Protein AF-A0A5X6EQU0-F1 (afdb_monomer_lite)

Sequence (61 aa):
MQYFFVNGRAVRDRVIIHAGRQAYGQIPDGGQQPGYVLYLELEAEQVDVNVHPAKQEVRFH

Foldseek 3Di:
DEWEEEPNHTAAAPVVVVVQDVVVPDAPVVGDDDYDHYYHYDDPVQKDQPPDPVSHHMDGD

Structure (mmCIF, N/CA/C/O backbone):
data_AF-A0A5X6EQU0-F1
#
_entry.id   AF-A0A5X6EQU0-F1
#
loop_
_atom_site.group_PDB
_atom_site.id
_atom_site.type_symbol
_atom_site.label_atom_id
_atom_site.label_alt_id
_atom_site.label_comp_id
_atom_site.label_asym_id
_atom_site.label_entity_id
_atom_site.label_seq_id
_atom_site.pdbx_PDB_ins_code
_atom_site.Cartn_x
_atom_site.Cartn_y
_atom_site.Cartn_z
_atom_site.occupancy
_atom_site.B_iso_or_equiv
_atom_site.auth_seq_id
_atom_site.auth_comp_id
_atom_site.auth_asym_id
_atom_site.auth_atom_id
_atom_site.pdbx_PDB_model_num
ATOM 1 N N . MET A 1 1 ? 12.276 1.483 -4.307 1.00 80.94 1 MET A N 1
ATOM 2 C CA . MET A 1 1 ? 11.484 1.830 -3.103 1.00 80.94 1 MET A CA 1
ATOM 3 C C . MET A 1 1 ? 10.013 1.659 -3.447 1.00 80.94 1 MET A C 1
ATOM 5 O O . MET A 1 1 ? 9.607 2.203 -4.461 1.00 80.94 1 MET A O 1
ATOM 9 N N . GLN A 1 2 ? 9.257 0.861 -2.693 1.00 88.12 2 GLN A N 1
ATOM 10 C CA . GLN A 1 2 ? 7.860 0.522 -3.001 1.00 88.12 2 GLN A CA 1
ATOM 11 C C . GLN A 1 2 ? 7.026 0.691 -1.734 1.00 88.12 2 GLN A C 1
ATOM 13 O O . GLN A 1 2 ? 7.281 0.004 -0.744 1.00 88.12 2 GLN A O 1
ATOM 18 N N . TYR A 1 3 ? 6.071 1.613 -1.767 1.00 90.94 3 TYR A N 1
ATOM 19 C CA . TYR A 1 3 ? 5.215 1.946 -0.637 1.00 90.94 3 TYR A CA 1
ATOM 20 C C . TYR A 1 3 ? 3.753 1.887 -1.060 1.00 90.94 3 TYR A C 1
ATOM 22 O O . TYR A 1 3 ? 3.383 2.381 -2.125 1.00 90.94 3 TYR A O 1
ATOM 30 N N . PHE A 1 4 ? 2.930 1.281 -0.214 1.00 90.44 4 PHE A N 1
ATOM 31 C CA . PHE A 1 4 ? 1.496 1.207 -0.417 1.00 90.44 4 PHE A CA 1
ATOM 32 C C . PHE A 1 4 ? 0.785 1.545 0.885 1.00 90.44 4 PHE A C 1
ATOM 34 O O . PHE A 1 4 ? 1.192 1.085 1.956 1.00 90.44 4 PHE A O 1
ATOM 41 N N . PHE A 1 5 ? -0.273 2.336 0.781 1.00 91.50 5 PHE A N 1
ATOM 42 C CA . PHE A 1 5 ? -1.076 2.772 1.906 1.00 91.50 5 PHE A CA 1
ATOM 43 C C . PHE A 1 5 ? -2.537 2.418 1.670 1.00 91.50 5 PHE A C 1
ATOM 45 O O . PHE A 1 5 ? -3.057 2.651 0.584 1.00 91.50 5 PHE A O 1
ATOM 52 N N . VAL A 1 6 ? -3.198 1.893 2.698 1.00 90.75 6 VAL A N 1
ATOM 53 C CA . VAL A 1 6 ? -4.650 1.703 2.718 1.00 90.75 6 VAL A CA 1
ATOM 54 C C . VAL A 1 6 ? -5.218 2.546 3.841 1.00 90.75 6 VAL A C 1
ATOM 56 O O . VAL A 1 6 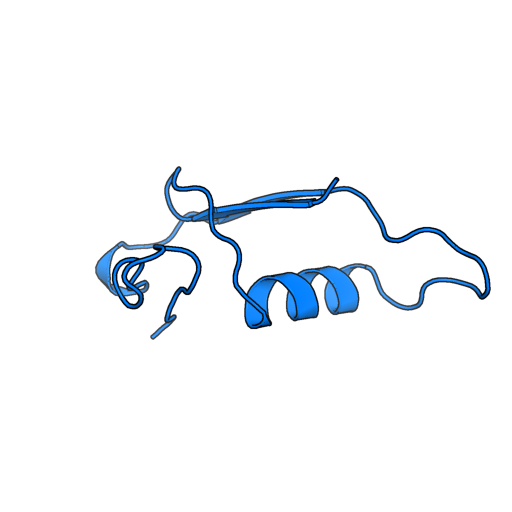? -4.815 2.361 4.991 1.00 90.75 6 VAL A O 1
ATOM 59 N N . ASN A 1 7 ? -6.111 3.482 3.522 1.00 91.94 7 ASN A N 1
ATOM 60 C CA . ASN A 1 7 ? -6.723 4.386 4.502 1.00 91.94 7 ASN A CA 1
ATOM 61 C C . ASN A 1 7 ? -5.673 5.032 5.435 1.00 91.94 7 ASN A C 1
ATOM 63 O O . ASN A 1 7 ? -5.806 5.049 6.657 1.00 91.94 7 ASN A O 1
ATOM 67 N N . GLY A 1 8 ? -4.556 5.485 4.850 1.00 90.25 8 GLY A N 1
ATOM 68 C CA . GLY A 1 8 ? -3.438 6.114 5.565 1.00 90.25 8 GLY A CA 1
ATOM 69 C C . GLY A 1 8 ? -2.482 5.162 6.301 1.00 90.25 8 GLY A C 1
ATOM 70 O O . GLY A 1 8 ? -1.445 5.606 6.794 1.00 90.25 8 GLY A O 1
ATOM 71 N N . ARG A 1 9 ? -2.756 3.852 6.357 1.00 87.94 9 ARG A N 1
ATOM 72 C CA . ARG A 1 9 ? -1.873 2.858 6.987 1.00 87.94 9 ARG A CA 1
ATOM 73 C C . ARG A 1 9 ? -0.907 2.265 5.970 1.00 87.94 9 ARG A C 1
ATOM 75 O O . ARG A 1 9 ? -1.341 1.789 4.929 1.00 87.94 9 ARG A O 1
ATOM 82 N N . ALA A 1 10 ? 0.388 2.235 6.284 1.00 89.06 10 ALA A N 1
ATOM 83 C CA . ALA A 1 10 ? 1.367 1.531 5.458 1.00 89.06 10 ALA A CA 1
ATOM 84 C C . ALA A 1 10 ? 1.111 0.016 5.492 1.00 89.06 10 ALA A C 1
ATOM 86 O O . ALA A 1 10 ? 1.020 -0.574 6.571 1.00 89.06 10 ALA A O 1
ATOM 87 N N . VAL A 1 11 ? 1.023 -0.602 4.316 1.00 85.94 11 VAL A N 1
ATOM 88 C CA . VAL A 1 11 ? 0.728 -2.027 4.131 1.00 85.94 11 VAL A CA 1
ATOM 89 C C . VAL A 1 11 ? 1.820 -2.673 3.284 1.00 85.94 11 VAL A C 1
ATOM 91 O O . VAL A 1 11 ? 2.363 -2.054 2.366 1.00 85.94 11 VAL A O 1
ATOM 94 N N . ARG A 1 12 ? 2.141 -3.940 3.572 1.00 84.56 12 ARG A N 1
ATOM 95 C CA . ARG A 1 12 ? 3.114 -4.718 2.803 1.00 84.56 12 ARG A CA 1
ATOM 96 C C . ARG A 1 12 ? 2.606 -6.134 2.544 1.00 84.56 12 ARG A C 1
ATOM 98 O O . ARG A 1 12 ? 3.125 -7.099 3.097 1.00 84.56 12 ARG A O 1
ATOM 105 N N . ASP A 1 13 ? 1.622 -6.228 1.658 1.00 83.31 13 ASP A N 1
ATOM 106 C CA . ASP A 1 13 ? 0.975 -7.485 1.288 1.00 83.31 13 ASP A CA 1
ATOM 107 C C . ASP A 1 13 ? 1.492 -8.027 -0.061 1.00 83.31 13 ASP A C 1
ATOM 109 O O . ASP A 1 13 ? 1.819 -7.262 -0.976 1.00 83.31 13 ASP A O 1
ATOM 113 N N . ARG A 1 14 ? 1.565 -9.357 -0.209 1.00 83.81 14 ARG A N 1
ATOM 114 C CA . ARG A 1 14 ? 2.005 -10.013 -1.453 1.00 83.81 14 ARG A CA 1
ATOM 115 C C . ARG A 1 14 ? 1.058 -9.747 -2.620 1.00 83.81 14 ARG A C 1
ATOM 117 O O . ARG A 1 14 ? 1.542 -9.577 -3.738 1.00 83.81 14 ARG A O 1
ATOM 124 N N . VAL A 1 15 ? -0.250 -9.692 -2.372 1.00 84.00 15 VAL A N 1
ATOM 125 C CA . VAL A 1 15 ? -1.271 -9.405 -3.389 1.00 84.00 15 VAL A CA 1
ATOM 126 C C . VAL A 1 15 ? -1.047 -8.012 -3.962 1.00 84.00 15 VAL A C 1
ATOM 128 O O . VAL A 1 15 ? -0.992 -7.846 -5.175 1.00 84.00 15 VAL A O 1
ATOM 131 N N . ILE A 1 16 ? -0.804 -7.029 -3.097 1.00 84.69 16 ILE A N 1
ATOM 132 C CA . ILE A 1 16 ? -0.547 -5.641 -3.496 1.00 84.69 16 ILE A CA 1
ATOM 133 C C . ILE A 1 16 ? 0.754 -5.523 -4.296 1.00 84.69 16 ILE A C 1
ATOM 135 O O . ILE A 1 16 ? 0.792 -4.860 -5.332 1.00 84.69 16 ILE A O 1
ATOM 139 N N . ILE A 1 17 ? 1.824 -6.190 -3.853 1.00 85.12 17 ILE A N 1
ATOM 140 C CA . ILE A 1 17 ? 3.100 -6.211 -4.585 1.00 85.12 17 ILE A CA 1
ATOM 141 C C . ILE A 1 17 ? 2.917 -6.846 -5.970 1.00 85.12 17 ILE A C 1
ATOM 143 O O . ILE A 1 17 ? 3.468 -6.355 -6.957 1.00 85.12 17 ILE A O 1
ATOM 147 N N . HIS A 1 18 ? 2.147 -7.934 -6.060 1.00 86.81 18 HIS A N 1
ATOM 148 C CA . HIS A 1 18 ? 1.861 -8.592 -7.330 1.00 86.81 18 HIS A CA 1
ATOM 149 C C . HIS A 1 18 ? 1.028 -7.700 -8.256 1.00 86.81 18 HIS A C 1
ATOM 151 O O . HIS A 1 18 ? 1.410 -7.510 -9.408 1.00 86.81 18 HIS A O 1
ATOM 157 N N . ALA A 1 19 ? -0.037 -7.087 -7.737 1.00 85.81 19 ALA A N 1
ATOM 158 C CA . ALA A 1 19 ? -0.881 -6.156 -8.477 1.00 85.81 19 ALA A CA 1
ATOM 159 C C . ALA A 1 19 ? -0.077 -4.959 -9.009 1.00 85.81 19 ALA A C 1
ATOM 161 O O . ALA A 1 19 ? -0.190 -4.618 -10.183 1.00 85.81 19 ALA A O 1
ATOM 162 N N . GLY A 1 20 ? 0.808 -4.376 -8.192 1.00 85.75 20 GLY A N 1
ATOM 163 C CA . GLY A 1 20 ? 1.692 -3.287 -8.620 1.00 85.75 20 GLY A CA 1
ATOM 164 C C . GLY A 1 20 ? 2.638 -3.695 -9.753 1.00 85.75 20 GLY A C 1
ATOM 165 O O . GLY A 1 20 ? 2.832 -2.941 -10.704 1.00 85.75 20 GLY A O 1
ATOM 166 N N . ARG A 1 21 ? 3.187 -4.916 -9.702 1.00 84.38 21 ARG A N 1
ATOM 167 C CA . ARG A 1 21 ? 4.004 -5.466 -10.798 1.00 84.38 21 ARG A CA 1
ATOM 168 C C . ARG A 1 21 ? 3.188 -5.701 -12.066 1.00 84.38 21 ARG A C 1
ATOM 170 O O . ARG A 1 21 ? 3.663 -5.368 -13.143 1.00 84.38 21 ARG A O 1
ATOM 177 N N . GLN A 1 22 ? 1.983 -6.255 -11.946 1.00 86.00 22 GLN A N 1
ATOM 178 C CA . GLN A 1 22 ? 1.105 -6.490 -13.095 1.00 86.00 22 GLN A CA 1
ATOM 179 C C . GLN A 1 22 ? 0.664 -5.182 -13.757 1.00 86.00 22 GLN A C 1
ATOM 181 O O . GLN A 1 22 ? 0.707 -5.087 -14.979 1.00 86.00 22 GLN A O 1
ATOM 186 N N . ALA A 1 23 ? 0.305 -4.166 -12.968 1.00 85.94 23 ALA A N 1
ATOM 187 C CA .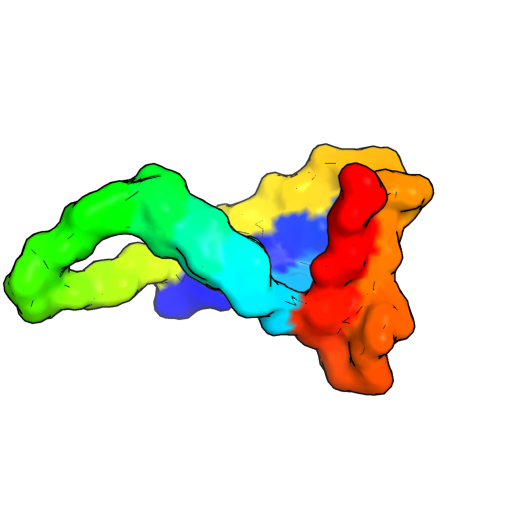 ALA A 1 23 ? -0.101 -2.856 -13.471 1.00 85.94 23 ALA A CA 1
ATOM 188 C C . ALA A 1 23 ? 1.033 -2.127 -14.205 1.00 85.94 23 ALA A C 1
ATOM 190 O O . ALA A 1 23 ? 0.782 -1.423 -15.179 1.00 85.94 23 ALA A O 1
ATOM 191 N N . TYR A 1 24 ? 2.281 -2.311 -13.762 1.00 85.19 24 TYR A N 1
ATOM 192 C CA . TYR A 1 24 ? 3.443 -1.760 -14.458 1.00 85.19 24 TYR A CA 1
ATOM 193 C C . TYR A 1 24 ? 3.729 -2.463 -15.795 1.00 85.19 24 TYR A C 1
ATOM 195 O O . TYR A 1 24 ? 4.321 -1.872 -16.695 1.00 85.19 24 TYR A O 1
ATOM 203 N N . GLY A 1 25 ? 3.295 -3.715 -15.939 1.00 83.44 25 GLY A N 1
ATOM 204 C CA . GLY A 1 25 ? 3.515 -4.513 -17.137 1.00 83.44 25 GLY A CA 1
ATOM 205 C C . GLY A 1 25 ? 4.903 -5.152 -17.195 1.00 83.44 25 GLY A C 1
ATOM 206 O O . GLY A 1 25 ? 5.598 -5.312 -16.187 1.00 83.44 25 GLY A O 1
ATOM 207 N N . GLN A 1 26 ? 5.292 -5.585 -18.396 1.00 82.44 26 GLN A N 1
ATOM 208 C CA . GLN A 1 26 ? 6.564 -6.270 -18.609 1.00 82.44 26 GLN A CA 1
ATOM 209 C C . GLN A 1 26 ? 7.742 -5.322 -18.374 1.00 82.44 26 GLN A C 1
ATOM 211 O O . GLN A 1 26 ? 7.877 -4.288 -19.025 1.00 82.44 26 GLN A O 1
ATOM 216 N N . ILE A 1 27 ? 8.621 -5.717 -17.455 1.00 79.81 27 ILE A N 1
ATOM 217 C CA . ILE A 1 27 ? 9.907 -5.058 -17.253 1.00 79.81 27 ILE A CA 1
ATOM 218 C C . ILE A 1 27 ? 10.892 -5.680 -18.256 1.00 79.81 27 ILE A C 1
ATOM 220 O O . ILE A 1 27 ? 10.975 -6.908 -18.301 1.00 79.81 27 ILE A O 1
ATOM 224 N N . PRO A 1 28 ? 11.631 -4.878 -19.044 1.00 81.00 28 PRO A N 1
ATOM 225 C CA . PRO A 1 28 ? 12.683 -5.387 -19.922 1.00 81.00 28 PRO A CA 1
ATOM 226 C C . PRO A 1 28 ? 13.745 -6.177 -19.150 1.00 81.00 28 PRO A C 1
ATOM 228 O O . PRO A 1 28 ? 13.997 -5.897 -17.975 1.00 81.00 28 PRO A O 1
ATOM 231 N N . ASP A 1 29 ? 14.416 -7.119 -19.814 1.00 77.88 29 ASP A N 1
ATOM 232 C CA . ASP A 1 29 ? 15.506 -7.883 -19.202 1.00 77.88 29 ASP A CA 1
ATOM 233 C C . ASP A 1 29 ? 16.614 -6.953 -1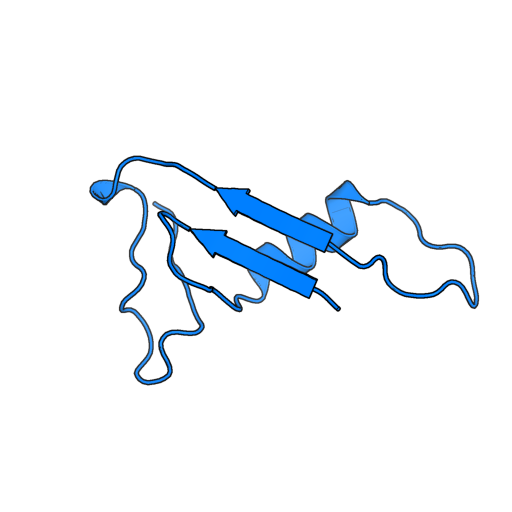8.679 1.00 77.88 29 ASP A C 1
ATOM 235 O O . ASP A 1 29 ? 17.076 -6.044 -19.368 1.00 77.88 29 ASP A O 1
ATOM 239 N N . GLY A 1 30 ? 17.013 -7.153 -17.418 1.00 81.31 30 GLY A N 1
ATOM 240 C CA . GLY A 1 30 ? 17.962 -6.277 -16.717 1.00 81.31 30 GLY A CA 1
ATOM 241 C C . GLY A 1 30 ? 17.372 -4.947 -16.225 1.00 81.31 30 GLY A C 1
ATOM 242 O O . GLY A 1 30 ? 18.077 -4.162 -15.590 1.00 81.31 30 GLY A O 1
ATOM 243 N N . GLY A 1 31 ? 16.085 -4.691 -16.471 1.00 79.44 31 GLY A N 1
ATOM 244 C CA . GLY A 1 31 ? 15.368 -3.526 -15.972 1.00 79.44 31 GLY A CA 1
ATOM 245 C C . GLY A 1 31 ? 15.169 -3.567 -14.457 1.00 79.44 31 GLY A C 1
ATOM 246 O O . GLY A 1 31 ? 14.948 -4.615 -13.846 1.00 79.44 31 GLY A O 1
ATOM 247 N N . GLN A 1 32 ? 15.238 -2.397 -13.826 1.00 80.38 32 GLN A N 1
ATOM 248 C CA . GLN A 1 32 ? 15.003 -2.280 -12.393 1.00 80.38 32 GLN A CA 1
ATOM 249 C C . GLN A 1 32 ? 13.501 -2.347 -12.082 1.00 80.38 32 GLN A C 1
ATOM 251 O O . GLN A 1 32 ? 12.669 -1.853 -12.841 1.00 80.38 32 GLN A O 1
ATOM 256 N N . GLN A 1 33 ? 13.151 -2.936 -10.934 1.00 78.94 33 GLN A N 1
ATOM 257 C CA . GLN A 1 33 ? 11.784 -2.875 -10.412 1.00 78.94 33 GLN A CA 1
ATOM 258 C C . GLN A 1 33 ? 11.346 -1.408 -10.267 1.00 78.94 33 GLN A C 1
ATOM 260 O O . GLN A 1 33 ? 12.092 -0.620 -9.673 1.00 78.94 33 GLN A O 1
ATOM 265 N N . PRO A 1 34 ? 10.139 -1.043 -10.728 1.00 79.81 34 PRO A N 1
ATOM 266 C CA . PRO A 1 34 ? 9.640 0.312 -10.573 1.00 79.81 34 PRO A CA 1
ATOM 267 C C . PRO A 1 34 ? 9.514 0.672 -9.094 1.00 79.81 34 PRO A C 1
ATOM 269 O O . PRO A 1 34 ? 9.107 -0.143 -8.252 1.00 79.81 34 PRO A O 1
ATOM 272 N N . GLY A 1 35 ? 9.879 1.913 -8.782 1.00 88.56 35 GLY A N 1
ATOM 273 C CA . GLY A 1 35 ? 9.536 2.526 -7.512 1.00 88.56 35 GLY A CA 1
ATOM 274 C C . GLY A 1 35 ? 8.138 3.128 -7.578 1.00 88.56 35 GLY A C 1
ATOM 275 O O . GLY A 1 35 ? 7.773 3.710 -8.594 1.00 88.56 35 GLY A O 1
ATOM 276 N N . TYR A 1 36 ? 7.362 2.996 -6.506 1.00 88.25 36 TYR A N 1
ATOM 277 C CA . TYR A 1 36 ? 6.025 3.578 -6.429 1.00 88.25 36 TYR A CA 1
ATOM 278 C C . TYR A 1 36 ? 5.653 3.967 -5.000 1.00 88.25 36 TYR A C 1
ATOM 280 O O . TYR A 1 36 ? 6.171 3.408 -4.027 1.00 88.25 36 TYR A O 1
ATOM 288 N N . VAL A 1 37 ? 4.719 4.912 -4.908 1.00 92.50 37 VAL A N 1
ATOM 289 C CA . VAL A 1 37 ? 3.999 5.294 -3.692 1.00 92.50 37 VAL A CA 1
ATOM 290 C C . VAL A 1 37 ? 2.523 5.338 -4.068 1.00 92.50 37 VAL A C 1
ATOM 292 O O . VAL A 1 37 ? 2.124 6.177 -4.869 1.00 92.50 37 VAL A O 1
ATOM 295 N N . LEU A 1 38 ? 1.739 4.394 -3.556 1.00 90.69 38 LEU A N 1
ATOM 296 C CA . LEU A 1 38 ? 0.328 4.239 -3.909 1.00 90.69 38 LEU A CA 1
ATOM 297 C C . LEU A 1 38 ? -0.551 4.377 -2.668 1.00 90.69 38 LEU A C 1
ATOM 299 O O . LEU A 1 38 ? -0.194 3.888 -1.596 1.00 90.69 38 LEU A O 1
ATOM 303 N N . TYR A 1 39 ? -1.705 5.012 -2.846 1.00 92.62 39 TYR A N 1
ATOM 304 C CA . TYR A 1 39 ? -2.708 5.223 -1.810 1.00 92.62 39 TYR A CA 1
ATOM 305 C C . TYR A 1 39 ? -4.028 4.639 -2.298 1.00 92.62 39 TYR A C 1
ATOM 307 O O . TYR A 1 39 ? -4.474 4.956 -3.399 1.00 92.62 39 TYR A O 1
ATOM 315 N N . LEU A 1 40 ? -4.621 3.772 -1.487 1.00 89.25 40 LEU A N 1
ATOM 316 C CA . LEU A 1 40 ? -5.944 3.218 -1.708 1.00 89.25 40 LEU A CA 1
ATOM 317 C C . LEU A 1 40 ? -6.870 3.709 -0.598 1.00 89.25 40 LEU A C 1
ATOM 319 O O . LEU A 1 40 ? -6.599 3.501 0.589 1.00 89.25 40 LEU A O 1
ATOM 323 N N . GLU A 1 41 ? -7.958 4.343 -1.013 1.00 92.00 41 GLU A N 1
ATOM 324 C CA . GLU A 1 41 ? -9.038 4.792 -0.143 1.00 92.00 41 GLU A CA 1
ATOM 325 C C . GLU A 1 41 ? -10.282 3.965 -0.451 1.00 92.00 41 GLU A C 1
ATOM 327 O O . GLU A 1 41 ? -10.682 3.831 -1.609 1.00 92.00 41 GLU A O 1
ATOM 332 N N . LEU A 1 42 ? -10.851 3.362 0.586 1.00 90.25 42 LEU A N 1
ATOM 333 C CA . LEU A 1 42 ? -12.066 2.561 0.511 1.00 90.25 42 LEU A CA 1
ATOM 334 C C . LEU A 1 42 ? -12.748 2.501 1.878 1.00 90.25 42 LEU A C 1
ATOM 336 O O . LEU A 1 42 ? -12.113 2.746 2.907 1.00 90.25 42 LEU A O 1
ATOM 340 N N . GLU A 1 43 ? -14.024 2.125 1.887 1.00 91.88 43 GLU A N 1
ATOM 341 C CA . GLU A 1 43 ? -14.782 1.924 3.123 1.00 91.88 43 GLU A CA 1
ATOM 342 C C . GLU A 1 43 ? -14.076 0.930 4.056 1.00 91.88 43 GLU A C 1
ATOM 344 O O . GLU A 1 43 ? -13.610 -0.127 3.625 1.00 91.88 43 GLU A O 1
ATOM 349 N N . ALA A 1 44 ? -13.993 1.258 5.349 1.00 84.81 44 ALA A N 1
ATOM 350 C CA . ALA A 1 44 ? -13.220 0.477 6.323 1.00 84.81 44 ALA A CA 1
ATOM 351 C C . ALA A 1 44 ? -13.719 -0.972 6.466 1.00 84.81 44 ALA A C 1
ATOM 353 O O . ALA A 1 44 ? -12.947 -1.869 6.779 1.00 84.81 44 ALA A O 1
ATOM 354 N N . GLU A 1 45 ? -14.999 -1.205 6.195 1.00 87.44 45 GLU A N 1
ATOM 355 C CA . GLU A 1 45 ? -15.640 -2.523 6.227 1.00 87.44 45 GLU A CA 1
ATOM 356 C C . GLU A 1 45 ? -15.192 -3.432 5.074 1.00 87.44 45 GLU A C 1
ATOM 358 O O . GLU A 1 45 ? -15.318 -4.648 5.162 1.00 87.44 45 GLU A O 1
ATOM 363 N N . GLN A 1 46 ? -14.653 -2.859 3.994 1.00 85.62 46 GLN A N 1
ATOM 364 C CA . GLN A 1 46 ? -14.154 -3.597 2.831 1.00 85.62 46 GLN A CA 1
ATOM 365 C C . GLN A 1 46 ? -12.707 -4.073 3.020 1.00 85.62 46 GLN A C 1
ATOM 367 O O . GLN A 1 46 ? -12.166 -4.759 2.148 1.00 85.62 46 GLN A O 1
ATOM 372 N N . VAL A 1 47 ? -12.060 -3.707 4.136 1.00 83.56 47 VAL A N 1
ATOM 373 C CA . VAL A 1 47 ? -10.652 -4.017 4.362 1.00 83.56 47 VAL A CA 1
ATOM 374 C C . VAL A 1 47 ? -10.312 -4.338 5.817 1.00 83.56 47 VAL A C 1
ATOM 376 O O . VAL A 1 47 ? -10.396 -3.498 6.709 1.00 83.56 47 VAL A O 1
ATOM 379 N N . ASP A 1 48 ? -9.814 -5.552 6.050 1.00 81.75 48 ASP A N 1
ATOM 380 C CA . ASP A 1 48 ? -9.251 -5.942 7.341 1.00 81.75 48 ASP A CA 1
ATOM 381 C C . ASP A 1 48 ? -7.723 -5.831 7.318 1.00 81.75 48 ASP A C 1
ATOM 383 O O . ASP A 1 48 ? -7.007 -6.613 6.687 1.00 81.75 48 ASP A O 1
ATOM 387 N N . VAL A 1 49 ? -7.224 -4.831 8.042 1.00 74.00 49 VAL A N 1
ATOM 388 C CA . VAL A 1 49 ? -5.796 -4.525 8.205 1.00 74.00 49 VAL A CA 1
ATOM 389 C C . VAL A 1 49 ? -5.172 -5.150 9.466 1.00 74.00 49 VAL A C 1
ATOM 391 O O . VAL A 1 49 ? -4.007 -4.881 9.764 1.00 74.00 49 VAL A O 1
ATOM 394 N N . ASN A 1 50 ? -5.920 -5.923 10.261 1.00 68.31 50 ASN A N 1
AT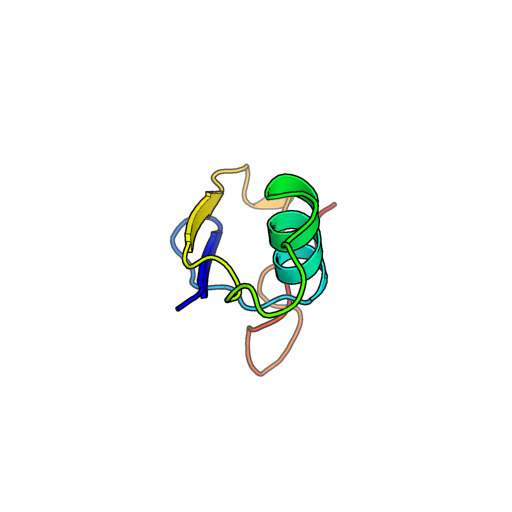OM 395 C CA . ASN A 1 50 ? -5.483 -6.472 11.555 1.00 68.31 50 ASN A CA 1
ATOM 396 C C . ASN A 1 50 ? -5.241 -7.994 11.537 1.00 68.31 50 ASN A C 1
ATOM 398 O O . ASN A 1 50 ? -5.152 -8.620 12.590 1.00 68.31 50 ASN A O 1
ATOM 402 N N . VAL A 1 51 ? -5.068 -8.590 10.359 1.00 66.88 51 VAL A N 1
ATOM 403 C CA . VAL A 1 51 ? -4.987 -10.051 10.173 1.00 66.88 51 VAL A CA 1
ATOM 404 C C . VAL A 1 51 ? -3.677 -10.717 10.607 1.00 66.88 51 VAL A C 1
ATOM 406 O O . VAL A 1 51 ? -3.654 -11.933 10.784 1.00 66.88 51 VAL A O 1
ATOM 409 N N . HIS A 1 52 ? -2.591 -9.969 10.820 1.00 62.91 52 HIS A N 1
ATOM 410 C CA . HIS A 1 52 ? -1.310 -10.535 11.260 1.00 62.91 52 HIS A CA 1
ATOM 411 C C . HIS A 1 52 ? -0.690 -9.701 12.396 1.00 62.91 52 HIS A C 1
ATOM 413 O O . HIS A 1 52 ? -0.757 -8.470 12.338 1.00 62.91 52 HIS A O 1
ATOM 419 N N . PRO A 1 53 ? -0.015 -10.305 13.399 1.00 60.22 53 PRO A N 1
ATOM 420 C CA . PRO A 1 53 ? 0.630 -9.571 14.497 1.00 60.22 53 PRO A CA 1
ATOM 421 C C . PRO A 1 53 ? 1.672 -8.534 14.036 1.00 60.22 53 PRO A C 1
ATOM 423 O O . PRO A 1 53 ? 1.853 -7.510 14.691 1.00 60.22 53 PRO A O 1
ATOM 426 N N . ALA A 1 54 ? 2.301 -8.745 12.872 1.00 65.50 54 ALA A N 1
ATOM 427 C CA . ALA A 1 54 ? 3.199 -7.766 12.240 1.00 65.50 54 ALA A CA 1
ATOM 428 C C . ALA A 1 54 ? 2.476 -6.649 11.451 1.00 65.50 54 ALA A C 1
ATOM 430 O O . ALA A 1 54 ? 3.136 -5.723 10.986 1.00 65.50 54 ALA A O 1
ATOM 431 N N . LYS A 1 55 ? 1.143 -6.725 11.291 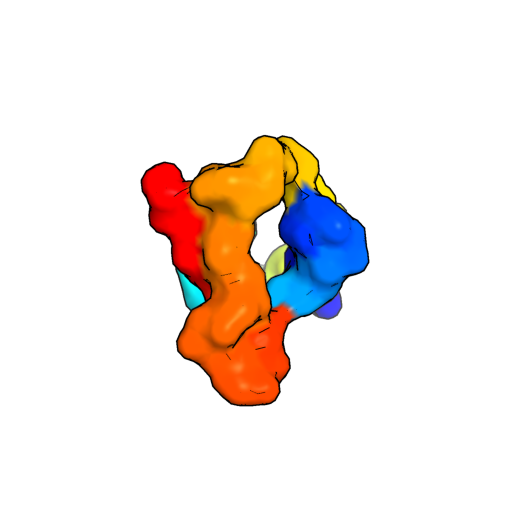1.00 62.16 55 LYS A N 1
ATOM 432 C CA . LYS A 1 55 ? 0.278 -5.770 10.561 1.00 62.16 55 LYS A CA 1
ATOM 433 C C . LYS A 1 55 ? 0.668 -5.548 9.091 1.00 62.16 55 LYS A C 1
ATOM 435 O O . LYS A 1 55 ? 0.427 -4.479 8.541 1.00 62.16 55 LYS A O 1
ATOM 440 N N . GLN A 1 56 ? 1.319 -6.532 8.470 1.00 62.00 56 GLN A N 1
ATOM 441 C CA . GLN A 1 56 ? 1.815 -6.421 7.093 1.00 62.00 56 GLN A CA 1
ATOM 442 C C . GLN A 1 56 ? 0.823 -6.934 6.050 1.00 62.00 56 GLN A C 1
ATOM 444 O O . GLN A 1 56 ? 0.898 -6.510 4.902 1.00 62.00 56 GLN A O 1
ATOM 449 N N . GLU A 1 57 ? -0.112 -7.788 6.453 1.00 69.81 57 GLU A N 1
ATOM 450 C CA . GLU A 1 57 ? -1.081 -8.418 5.558 1.00 69.81 57 GLU A CA 1
ATOM 451 C C . GLU A 1 57 ? -2.433 -7.712 5.634 1.00 69.81 57 GLU A C 1
ATOM 453 O O . GLU A 1 57 ? -2.802 -7.173 6.683 1.00 69.81 57 GLU A O 1
ATOM 458 N N . VAL A 1 58 ? -3.156 -7.708 4.517 1.00 75.75 58 VAL A N 1
ATOM 459 C CA . VAL A 1 58 ? -4.479 -7.092 4.391 1.00 75.75 58 VAL A CA 1
ATOM 460 C C . VAL 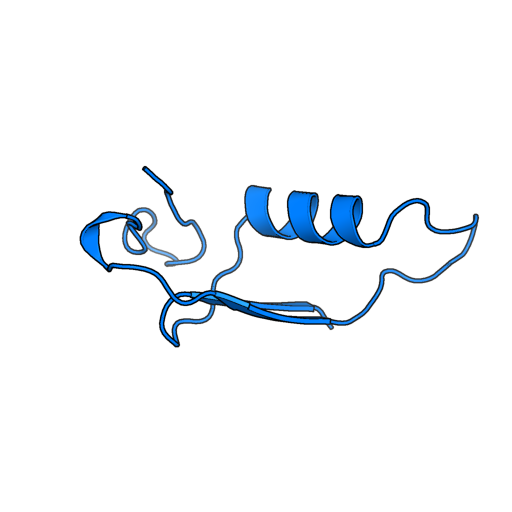A 1 58 ? -5.419 -8.045 3.678 1.00 75.75 58 VAL A C 1
ATOM 462 O O . VAL A 1 58 ? -5.065 -8.622 2.652 1.00 75.75 58 VAL A O 1
ATOM 465 N N . ARG A 1 59 ? -6.637 -8.191 4.203 1.00 79.00 59 ARG A N 1
ATOM 466 C CA . ARG A 1 59 ? -7.717 -8.897 3.512 1.00 79.00 59 ARG A CA 1
ATOM 467 C C . ARG A 1 59 ? -8.708 -7.903 2.941 1.00 79.00 59 ARG A C 1
ATOM 469 O O . ARG A 1 59 ? -9.209 -7.046 3.660 1.00 79.00 59 ARG A O 1
ATOM 476 N N . PHE A 1 60 ? -8.977 -8.059 1.654 1.00 79.50 60 PHE A N 1
ATOM 477 C CA . PHE A 1 60 ? -10.046 -7.367 0.948 1.00 79.50 60 PHE A CA 1
ATOM 478 C C . PHE A 1 60 ? -11.257 -8.305 0.881 1.00 79.50 60 PHE A C 1
ATOM 480 O O . PHE A 1 60 ? -11.065 -9.515 0.704 1.00 79.50 60 PHE A O 1
ATOM 487 N N . HIS A 1 61 ? -12.457 -7.764 1.094 1.00 76.44 61 HIS A N 1
ATOM 488 C CA . HIS A 1 61 ? -13.722 -8.504 1.017 1.00 76.44 61 HIS A CA 1
ATOM 489 C C . HIS A 1 61 ? -14.265 -8.601 -0.411 1.00 76.44 61 HIS A C 1
ATOM 491 O O . HIS A 1 61 ? -13.963 -7.702 -1.226 1.00 76.44 61 HIS A O 1
#

Organism: NCBI:txid1302615

InterPro domains:
  IPR013507 DNA mismatch repair protein, S5 domain 2-like [PF01119] (1-61)
  IPR013507 DNA mismatch repair protein, S5 domain 2-like [SM01340] (1-61)
  IPR014721 Small ribosomal subunit protein uS5 domain 2-type fold, subgroup [G3DSA:3.30.230.10] (1-61)
  IPR020568 Ribosomal protein uS5 domain 2-type superfamily [SSF54211] (1-61)
  IPR038973 DNA mismatch repair protein MutL/Mlh/Pms-like [PTHR10073] (1-61)

Radius of gyration: 12.84 Å; chains: 1; bounding box: 34×17×34 Å

pLDDT: mean 82.45, std 8.26, range [60.22, 92.62]

Secondary structure (DSSP, 8-state):
-EEEEETTEEE--HHHHHHHHHHH-PPPTTPPPPPEEEEE---GGGEE--SSTTS---EE-